Protein AF-X1JWL7-F1 (afdb_monomer)

Secondary structure (DSSP, 8-state):
-BSEEETTEEESSTT--EEEEHHHHHH---TT--EEEE-BSTTS--TTT-S--HHHHHHHSTTSSEEEEE--SS-----TT-TTS-SHHHHHHHHHHIIIIIS---SHHHHHHHHHHHHHTSTTTT-TT--SSSHHHHT-

Mean predicted aligned error: 4.02 Å

Foldseek 3Di:
DAQEDAQFFDAHYPVRHTDDGLVCLQPPDCAQNAAEDEDNYFQQCLVPPDPRGSQNSQVPDDRGRHPYYHDYNGDWDDDPPPPVLCDTSSVLVVQLCCCVPVVVPVPSVSSSVVSVVVSCVDPVNPPPPQDCPDPNSVRD

Nearest PDB structures (foldseek):
  1cvr-assembly1_A  TM=7.710E-01  e=1.193E-02  Porphyromonas gingivalis
  4ief-assembly1_B  TM=7.832E-01  e=1.870E-02  Porphyromonas gingivalis W83
  4tkx-assembly1_L  TM=8.989E-01  e=1.128E-01  Porphyromonas gingivalis

Sequence (140 aa):
FAGHGNPSKFIRNPSSDVAYINNDANTCSNTNTTSLIYAFACTTTPIDQNDNNIGEILIKRNNSGAIGYIGGMRITWYFEHDTKLEKLNRGNAKLFWKEFFVEKKFQQGKALWYSKVAYMNSNYFNNPSVSMRLEYERKN

Radius of gyration: 15.57 Å; Cα contacts (8 Å, |Δi|>4): 251; chains: 1; bounding box: 41×35×38 Å

Organism: NCBI:txid412755

Solvent-accessible surface area (backbone atoms only — not comparable to full-atom values): 7565 Å² total; per-residue (Å²): 88,78,45,46,38,36,41,50,33,37,23,68,45,95,87,64,47,72,71,49,39,43,67,54,40,72,64,47,77,42,61,84,58,50,40,79,43,54,39,51,25,18,20,24,40,31,85,87,80,53,87,74,20,37,43,51,37,16,56,68,37,81,64,16,36,28,77,39,72,47,55,24,56,42,80,60,45,71,62,92,84,48,84,82,38,59,48,52,48,41,18,44,53,50,34,26,51,41,30,29,67,74,69,59,31,74,52,62,70,58,10,50,54,53,13,52,54,52,45,64,70,26,74,59,58,66,31,89,86,54,64,71,81,50,72,70,51,61,60,99

pLDDT: mean 91.92, std 7.77, range [57.84, 98.31]

InterPro domains:
  IPR001769 Gingipain [PF01364] (1-122)
  IPR029030 Caspase-like domain superfamily [SSF52129] (2-132)

Structure (mmCIF, N/CA/C/O backbone):
data_AF-X1JWL7-F1
#
_entry.id   AF-X1JWL7-F1
#
loop_
_atom_site.group_PDB
_atom_site.id
_atom_site.type_symbol
_atom_site.label_atom_id
_atom_site.label_alt_id
_atom_site.label_comp_id
_atom_site.label_asym_id
_atom_site.label_entity_id
_atom_site.label_seq_id
_atom_site.pdbx_PDB_ins_code
_atom_site.Cartn_x
_atom_site.Cartn_y
_atom_site.Cartn_z
_atom_site.occupancy
_atom_site.B_iso_or_equiv
_atom_site.auth_seq_id
_atom_site.auth_comp_id
_atom_site.auth_asym_id
_atom_site.auth_atom_id
_atom_site.pdbx_PDB_model_num
ATOM 1 N N . PHE A 1 1 ? -4.513 5.314 -0.823 1.00 92.56 1 PHE A N 1
ATOM 2 C CA . PHE A 1 1 ? -4.003 6.698 -0.750 1.00 92.56 1 PHE A CA 1
ATOM 3 C C . PHE A 1 1 ? -2.745 6.811 -1.600 1.00 92.56 1 PHE A C 1
ATOM 5 O O . PHE A 1 1 ? -1.927 5.903 -1.529 1.00 92.56 1 PHE A O 1
ATOM 12 N N . ALA A 1 2 ? -2.605 7.870 -2.400 1.00 91.00 2 ALA A N 1
ATOM 13 C CA . ALA A 1 2 ? -1.405 8.162 -3.185 1.00 91.00 2 ALA A CA 1
ATOM 14 C C . ALA A 1 2 ? -0.939 9.582 -2.851 1.00 91.00 2 ALA A C 1
ATOM 16 O O . ALA A 1 2 ? -1.705 10.524 -3.035 1.00 91.00 2 ALA A O 1
ATOM 17 N N . GLY A 1 3 ? 0.276 9.724 -2.329 1.00 91.06 3 GLY A N 1
ATOM 18 C CA . GLY A 1 3 ? 0.799 11.008 -1.866 1.00 91.06 3 GLY A CA 1
ATOM 19 C C . GLY A 1 3 ? 2.009 10.833 -0.956 1.00 91.06 3 GLY A C 1
ATOM 20 O O . GLY A 1 3 ? 2.726 9.834 -1.040 1.00 91.06 3 GLY A O 1
ATOM 21 N N . HIS A 1 4 ? 2.224 11.787 -0.054 1.00 92.88 4 HIS A N 1
ATOM 22 C CA . HIS A 1 4 ? 3.288 11.694 0.941 1.00 92.88 4 HIS A CA 1
ATOM 23 C C . HIS A 1 4 ? 2.790 11.020 2.219 1.00 92.88 4 HIS A C 1
ATOM 25 O O . HIS A 1 4 ? 1.600 11.024 2.543 1.00 92.88 4 HIS A O 1
ATOM 31 N N . GLY A 1 5 ? 3.723 10.433 2.956 1.00 93.75 5 GLY A N 1
ATOM 32 C CA . GLY A 1 5 ? 3.430 9.746 4.201 1.00 93.75 5 GLY A CA 1
ATOM 33 C C . GLY A 1 5 ? 4.600 9.828 5.156 1.00 93.75 5 GLY A C 1
ATOM 34 O O . GLY A 1 5 ? 5.750 10.033 4.757 1.00 93.75 5 GLY A O 1
ATOM 35 N N . ASN A 1 6 ? 4.275 9.681 6.426 1.00 93.88 6 ASN A N 1
ATOM 36 C CA . ASN A 1 6 ? 5.226 9.365 7.470 1.00 93.88 6 ASN A CA 1
ATOM 37 C C . ASN A 1 6 ? 4.522 8.434 8.479 1.00 93.88 6 ASN A C 1
ATOM 39 O O . ASN A 1 6 ? 3.349 8.100 8.273 1.00 93.88 6 ASN A O 1
ATOM 43 N N . PRO A 1 7 ? 5.190 8.019 9.568 1.00 96.06 7 PRO A N 1
ATOM 44 C CA . PRO A 1 7 ? 4.618 7.029 10.471 1.00 96.06 7 PRO A CA 1
ATOM 45 C C . PRO A 1 7 ? 3.272 7.437 11.082 1.00 96.06 7 PRO A C 1
ATOM 47 O O . PRO A 1 7 ? 2.525 6.556 11.479 1.00 96.06 7 PRO A O 1
ATOM 50 N N . SER A 1 8 ? 2.936 8.730 11.159 1.00 95.69 8 SER A N 1
ATOM 51 C CA . SER A 1 8 ? 1.749 9.218 11.869 1.00 95.69 8 SER A CA 1
ATOM 52 C C . SER A 1 8 ? 0.677 9.879 10.999 1.00 95.69 8 SER A C 1
ATOM 54 O O . SER A 1 8 ? -0.350 10.311 11.536 1.00 95.69 8 SER A O 1
ATOM 56 N N . LYS A 1 9 ? 0.898 10.019 9.681 1.00 95.31 9 LYS A N 1
ATOM 57 C CA . LYS A 1 9 ? -0.028 10.744 8.796 1.00 95.31 9 LYS A CA 1
ATOM 58 C C . LYS A 1 9 ? 0.160 10.494 7.305 1.00 95.31 9 LYS A C 1
ATOM 60 O O . LYS A 1 9 ? 1.252 10.201 6.819 1.00 95.31 9 LYS A O 1
ATOM 65 N N . PHE A 1 10 ? -0.925 10.751 6.586 1.00 96.81 10 PHE A N 1
ATOM 66 C CA . PHE A 1 10 ? -0.976 10.956 5.146 1.00 96.81 10 PHE A CA 1
ATOM 67 C C . PHE A 1 10 ? -1.026 12.450 4.818 1.00 96.81 10 PHE A C 1
ATOM 69 O O . PHE A 1 10 ? -1.743 13.216 5.465 1.00 96.81 10 PHE A O 1
ATOM 76 N N . ILE A 1 11 ? -0.283 12.866 3.795 1.00 94.75 11 ILE A N 1
ATOM 77 C CA . ILE A 1 11 ? -0.123 14.272 3.409 1.00 94.75 11 ILE A CA 1
ATOM 78 C C . ILE A 1 11 ? -0.427 14.404 1.908 1.00 94.75 11 ILE A C 1
ATOM 80 O O . ILE A 1 11 ? 0.165 13.693 1.090 1.00 94.75 11 ILE A O 1
ATOM 84 N N . ARG A 1 12 ? -1.367 15.289 1.542 1.00 87.62 12 ARG A N 1
ATOM 85 C CA . ARG A 1 12 ? -1.861 15.458 0.160 1.00 87.62 12 ARG A CA 1
ATOM 86 C C . ARG A 1 12 ? -0.830 16.096 -0.760 1.00 87.62 12 ARG A C 1
ATOM 88 O O . ARG A 1 12 ? -0.754 15.730 -1.928 1.00 87.62 12 ARG A O 1
ATOM 95 N N . ASN A 1 13 ? -0.057 17.049 -0.249 1.00 79.81 13 ASN A N 1
ATOM 96 C CA . ASN A 1 13 ? 0.904 17.809 -1.037 1.00 79.81 13 ASN A CA 1
ATOM 97 C C . ASN A 1 13 ? 2.186 18.125 -0.240 1.00 79.81 13 ASN A C 1
ATOM 99 O O . ASN A 1 13 ? 2.192 18.050 0.991 1.00 79.81 13 ASN A O 1
ATOM 103 N N . PRO A 1 14 ? 3.283 18.504 -0.917 1.00 68.88 14 PRO A N 1
ATOM 104 C CA . PRO A 1 14 ? 4.526 18.902 -0.252 1.00 68.88 14 PRO A CA 1
ATOM 105 C C . PRO A 1 14 ? 4.365 20.084 0.720 1.00 68.88 14 PRO A C 1
ATOM 107 O O . PRO A 1 14 ? 5.168 20.240 1.635 1.00 68.88 14 PRO A O 1
ATOM 110 N N . SER A 1 15 ? 3.306 20.888 0.572 1.00 71.25 15 SER A N 1
ATOM 111 C CA . SER A 1 15 ? 2.970 22.032 1.434 1.00 71.25 15 SER A CA 1
ATOM 112 C C . SER A 1 15 ? 2.409 21.641 2.809 1.00 71.25 15 SER A C 1
ATOM 114 O O . SER A 1 15 ? 1.935 22.504 3.540 1.00 71.25 15 SER A O 1
ATOM 116 N N . SER A 1 16 ? 2.488 20.361 3.187 1.00 73.44 16 SER A N 1
ATOM 117 C CA . SER A 1 16 ? 2.021 19.820 4.471 1.00 73.44 16 SER A CA 1
ATOM 118 C C . SER A 1 16 ? 0.503 19.851 4.683 1.00 73.44 16 SER A C 1
ATOM 120 O O . SER A 1 16 ? 0.062 19.767 5.827 1.00 73.44 16 SER A O 1
ATOM 122 N N . ASP A 1 17 ? -0.306 19.891 3.616 1.00 89.12 17 ASP A N 1
ATOM 123 C CA . ASP A 1 17 ? -1.750 19.663 3.748 1.00 89.12 17 ASP A CA 1
ATOM 124 C C . ASP A 1 17 ? -2.017 18.226 4.213 1.00 89.12 17 ASP A C 1
ATOM 126 O O . ASP A 1 17 ? -1.748 17.246 3.508 1.00 89.12 17 ASP A O 1
ATOM 130 N N . VAL A 1 18 ? -2.516 18.097 5.437 1.00 94.06 18 VAL A N 1
ATOM 131 C CA . VAL A 1 18 ? -2.716 16.813 6.094 1.00 94.06 18 VAL A CA 1
ATOM 132 C C . VAL A 1 18 ? -4.044 16.209 5.648 1.00 94.06 18 VAL A C 1
ATOM 134 O O . VAL A 1 18 ? -5.109 16.803 5.795 1.00 94.06 18 VAL A O 1
ATOM 137 N N . ALA A 1 19 ? -3.982 14.992 5.106 1.00 95.50 19 ALA A N 1
ATOM 138 C CA . ALA A 1 19 ? -5.169 14.256 4.691 1.00 95.50 19 ALA A CA 1
ATOM 139 C C . ALA A 1 19 ? -5.834 13.517 5.849 1.00 95.50 19 ALA A C 1
ATOM 141 O O . ALA A 1 19 ? -7.060 13.472 5.915 1.00 95.50 19 ALA A O 1
ATOM 142 N N . TYR A 1 20 ? -5.017 12.857 6.673 1.00 96.94 20 TYR A N 1
ATOM 143 C CA . TYR A 1 20 ? -5.471 11.895 7.671 1.00 96.94 20 TYR A CA 1
ATOM 144 C C . TYR A 1 20 ? -4.327 11.587 8.646 1.00 96.94 20 TYR A C 1
ATOM 146 O O . TYR A 1 20 ? -3.193 11.367 8.205 1.00 96.94 20 TYR A O 1
ATOM 154 N N . ILE A 1 21 ? -4.603 11.582 9.948 1.00 97.00 21 ILE A N 1
ATOM 155 C CA . ILE A 1 21 ? -3.607 11.402 11.017 1.00 97.00 21 ILE A CA 1
ATOM 156 C C . ILE A 1 21 ? -3.929 10.224 11.937 1.00 97.00 21 ILE A C 1
ATOM 158 O O . ILE A 1 21 ? -5.021 9.663 11.912 1.00 97.00 21 ILE A O 1
ATOM 162 N N . ASN A 1 22 ? -2.992 9.895 12.827 1.00 96.94 22 ASN A N 1
ATOM 163 C CA . ASN A 1 22 ? -3.187 8.890 13.875 1.00 96.94 22 ASN A CA 1
ATOM 164 C C . ASN A 1 22 ? -4.435 9.120 14.737 1.00 96.94 22 ASN A C 1
ATOM 166 O O . ASN A 1 22 ? -5.056 8.149 15.158 1.00 96.94 22 ASN A O 1
ATOM 170 N N . ASN A 1 23 ? -4.818 10.369 15.020 1.00 97.81 23 ASN A N 1
ATOM 171 C CA . ASN A 1 23 ? -6.052 10.630 15.761 1.00 97.81 23 ASN A CA 1
ATOM 172 C C . ASN A 1 23 ? -7.287 10.180 14.965 1.00 97.81 23 ASN A C 1
ATOM 174 O O . ASN A 1 23 ? -8.147 9.498 15.516 1.00 97.81 23 ASN A O 1
ATOM 178 N N . ASP A 1 24 ? -7.335 10.465 13.663 1.00 97.62 24 ASP A N 1
ATOM 179 C CA . ASP A 1 24 ? -8.429 10.027 12.789 1.00 97.62 24 ASP A CA 1
ATOM 180 C C . ASP A 1 24 ? -8.459 8.496 12.685 1.00 97.62 24 ASP A C 1
ATOM 182 O O . ASP A 1 24 ? -9.521 7.883 12.758 1.00 97.62 24 ASP A O 1
ATOM 186 N N . ALA A 1 25 ? -7.284 7.862 12.589 1.00 97.31 25 ALA A N 1
ATOM 187 C CA . ALA A 1 25 ? -7.137 6.406 12.605 1.00 97.31 25 ALA A CA 1
ATOM 188 C C . ALA A 1 25 ? -7.647 5.783 13.915 1.00 97.31 25 ALA A C 1
ATOM 190 O O . ALA A 1 25 ? -8.360 4.780 13.896 1.00 97.31 25 ALA A O 1
ATOM 191 N N . ASN A 1 26 ? -7.330 6.394 15.058 1.00 97.44 26 ASN A N 1
ATOM 192 C CA . ASN A 1 26 ? -7.767 5.926 16.374 1.00 97.44 26 ASN A CA 1
ATOM 193 C C . ASN A 1 26 ? -9.267 6.126 16.615 1.00 97.44 26 ASN A C 1
ATOM 195 O O . ASN A 1 26 ? -9.869 5.366 17.372 1.00 97.44 26 ASN A O 1
ATOM 199 N N . THR A 1 27 ? -9.866 7.137 15.988 1.00 97.25 27 THR A N 1
ATOM 200 C CA . THR A 1 27 ? -11.264 7.542 16.211 1.00 97.25 27 THR A CA 1
ATOM 201 C C . THR A 1 27 ? -12.202 7.157 15.070 1.00 97.25 27 THR A C 1
ATOM 203 O O . THR A 1 27 ? -13.396 7.445 15.134 1.00 97.25 27 THR A O 1
ATOM 206 N N . CYS A 1 28 ? -11.703 6.461 14.043 1.00 96.25 28 CYS A N 1
ATOM 207 C CA . CYS A 1 28 ? -12.517 6.042 12.909 1.00 96.25 28 CYS A CA 1
ATOM 208 C C . CYS A 1 28 ? -13.697 5.145 13.332 1.00 96.25 28 CYS A C 1
ATOM 210 O O . CYS A 1 28 ? -13.561 4.203 14.127 1.00 96.25 28 CYS A O 1
ATOM 212 N N . SER A 1 29 ? -14.863 5.444 12.757 1.00 96.50 29 SER A N 1
ATOM 213 C CA . SER A 1 29 ? -16.171 4.895 13.133 1.00 96.50 29 SER A CA 1
ATOM 214 C C . SER A 1 29 ? -16.791 3.989 12.065 1.00 96.50 29 SER A C 1
ATOM 216 O O . SER A 1 29 ? -17.992 3.732 12.089 1.00 96.50 29 SER A O 1
ATOM 218 N N . ASN A 1 30 ? -15.990 3.469 11.130 1.00 97.38 30 ASN A N 1
ATOM 219 C CA . ASN A 1 30 ? -16.427 2.516 10.104 1.00 97.38 30 ASN A CA 1
ATOM 220 C C . ASN A 1 30 ? -16.622 1.101 10.680 1.00 97.38 30 ASN A C 1
ATOM 222 O O . ASN A 1 30 ? -16.019 0.118 10.241 1.00 97.38 30 ASN A O 1
ATOM 226 N N . THR A 1 31 ? -17.446 1.010 11.722 1.00 97.50 31 THR A N 1
ATOM 227 C CA . THR A 1 31 ? -17.708 -0.227 12.443 1.00 97.50 31 THR A CA 1
ATOM 228 C C . THR A 1 31 ? -18.304 -1.270 11.502 1.00 97.50 31 THR A C 1
ATOM 230 O O . THR A 1 31 ? -19.238 -0.976 10.756 1.00 97.50 31 THR A O 1
ATOM 233 N N . ASN A 1 32 ? -17.738 -2.479 11.509 1.00 96.56 32 ASN A N 1
ATOM 234 C CA . ASN A 1 32 ? -18.107 -3.611 10.650 1.00 96.56 32 ASN A CA 1
ATOM 235 C C . ASN A 1 32 ? -18.088 -3.303 9.137 1.00 96.56 32 ASN A C 1
ATOM 237 O O . ASN A 1 32 ? -18.630 -4.061 8.338 1.00 96.56 32 ASN A O 1
ATOM 241 N N . THR A 1 33 ? -17.455 -2.198 8.736 1.00 96.94 33 THR A N 1
ATOM 242 C CA . THR A 1 33 ? -17.350 -1.711 7.351 1.00 96.94 33 THR A CA 1
ATOM 243 C C . THR A 1 33 ? -15.899 -1.333 7.058 1.00 96.94 33 THR A C 1
ATOM 245 O O . THR A 1 33 ? -15.558 -0.252 6.571 1.00 96.94 33 THR A O 1
ATOM 248 N N . THR A 1 34 ? -14.999 -2.241 7.426 1.00 97.00 34 THR A N 1
ATOM 249 C CA . THR A 1 34 ? -13.558 -2.067 7.275 1.00 97.00 34 THR A CA 1
ATOM 250 C C . THR A 1 34 ? -13.142 -2.135 5.809 1.00 97.00 34 THR A C 1
ATOM 252 O O . THR A 1 34 ? -13.736 -2.841 4.994 1.00 97.00 34 THR A O 1
ATOM 255 N N . SER A 1 35 ? -12.109 -1.368 5.458 1.00 94.88 35 SER A N 1
ATOM 256 C CA . SER A 1 35 ? -11.596 -1.296 4.086 1.00 94.88 35 SER A CA 1
ATOM 257 C C . SER A 1 35 ? -10.200 -1.901 3.982 1.00 94.88 35 SER A C 1
ATOM 259 O O . SER A 1 35 ? -9.445 -1.938 4.955 1.00 94.88 35 SER A O 1
ATOM 261 N N . LEU A 1 36 ? -9.854 -2.390 2.7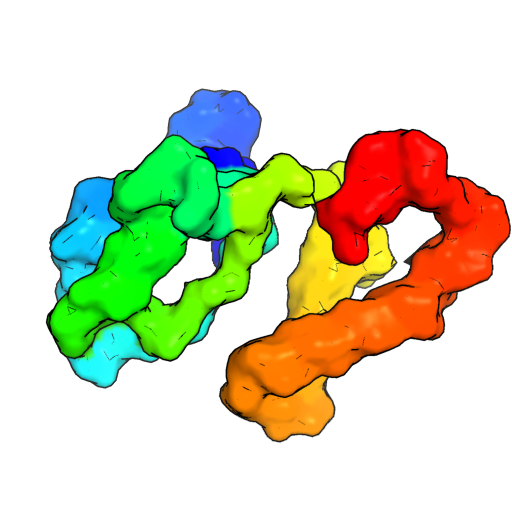91 1.00 96.56 36 LEU A N 1
ATOM 262 C CA . LEU A 1 36 ? -8.465 -2.654 2.431 1.00 96.56 36 LEU A CA 1
ATOM 263 C C . LEU A 1 36 ? -7.808 -1.332 2.044 1.00 96.56 36 LEU A C 1
ATOM 265 O O . LEU A 1 36 ? -8.261 -0.657 1.119 1.00 96.56 36 LEU A O 1
ATOM 269 N N . ILE A 1 37 ? -6.711 -0.991 2.710 1.00 97.25 37 ILE A N 1
ATOM 270 C CA . ILE A 1 37 ? -5.965 0.232 2.439 1.00 97.25 37 ILE A CA 1
ATOM 271 C C . ILE A 1 37 ? -4.661 -0.113 1.725 1.00 97.25 37 ILE A C 1
ATOM 273 O O . ILE A 1 37 ? -3.801 -0.798 2.268 1.00 97.25 37 ILE A O 1
ATOM 277 N N . TYR A 1 38 ? -4.492 0.425 0.517 1.00 97.25 38 TYR A N 1
ATOM 278 C CA . TYR A 1 38 ? -3.196 0.496 -0.154 1.00 97.25 38 TYR A CA 1
ATOM 279 C C . TYR A 1 38 ? -2.654 1.925 -0.050 1.00 97.25 38 TYR A C 1
ATOM 281 O O . TYR A 1 38 ? -3.212 2.873 -0.622 1.00 97.25 38 TYR A O 1
ATOM 289 N N . ALA A 1 39 ? -1.572 2.087 0.696 1.00 96.00 39 ALA A N 1
ATOM 290 C CA . ALA A 1 39 ? -0.840 3.322 0.896 1.00 96.00 39 ALA A CA 1
ATOM 291 C C . ALA A 1 39 ? 0.352 3.383 -0.064 1.00 96.00 39 ALA A C 1
ATOM 293 O O . ALA A 1 39 ? 1.456 2.926 0.230 1.00 96.00 39 ALA A O 1
ATOM 294 N N . PHE A 1 40 ? 0.136 4.022 -1.210 1.00 92.81 40 PHE A N 1
ATOM 295 C CA . PHE A 1 40 ? 1.211 4.535 -2.046 1.00 92.81 40 PHE A CA 1
ATOM 296 C C . PHE A 1 40 ? 1.759 5.824 -1.403 1.00 92.81 40 PHE A C 1
ATOM 298 O O . PHE A 1 40 ? 1.484 6.935 -1.853 1.00 92.81 40 PHE A O 1
ATOM 305 N N . ALA A 1 41 ? 2.483 5.656 -0.295 1.00 93.50 41 ALA A N 1
ATOM 306 C CA . ALA A 1 41 ? 3.090 6.728 0.485 1.00 93.50 41 ALA A CA 1
ATOM 307 C C . ALA A 1 41 ? 4.300 6.212 1.285 1.00 93.50 41 ALA A C 1
ATOM 309 O O . ALA A 1 41 ? 4.411 5.018 1.576 1.00 93.50 41 ALA A O 1
ATOM 310 N N . CYS A 1 42 ? 5.206 7.122 1.647 1.00 93.50 42 CYS A N 1
ATOM 311 C CA . CYS A 1 42 ? 6.430 6.790 2.377 1.00 93.50 42 CYS A CA 1
ATOM 312 C C . CYS A 1 42 ? 6.151 6.354 3.821 1.00 93.50 42 CYS A C 1
ATOM 314 O O . CYS A 1 42 ? 5.364 6.990 4.515 1.00 93.50 42 CYS A O 1
ATOM 316 N N . THR A 1 43 ? 6.877 5.332 4.287 1.00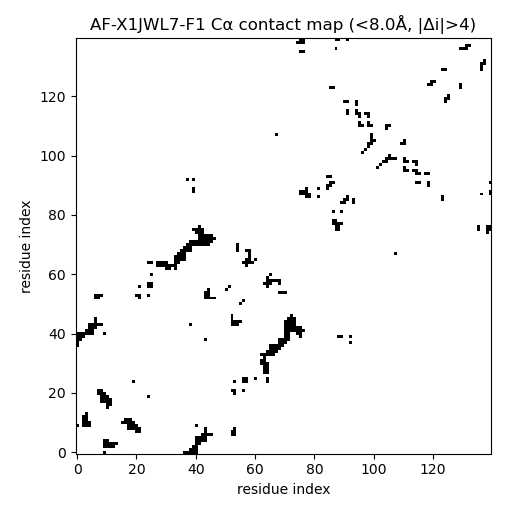 94.00 43 THR A N 1
ATOM 317 C CA . THR A 1 43 ? 7.098 5.020 5.715 1.00 94.00 43 THR A CA 1
ATOM 318 C C . THR A 1 43 ? 5.832 5.060 6.589 1.00 94.00 43 THR A C 1
ATOM 320 O O . THR A 1 43 ? 5.850 5.598 7.693 1.00 94.00 43 THR A O 1
ATOM 323 N N . THR A 1 44 ? 4.713 4.515 6.111 1.00 96.25 44 THR A N 1
ATOM 324 C CA . THR A 1 44 ? 3.458 4.473 6.885 1.00 96.25 44 THR A CA 1
ATOM 325 C C . THR A 1 44 ? 3.329 3.223 7.758 1.00 96.25 44 THR A C 1
ATOM 327 O O . THR A 1 44 ? 2.422 3.149 8.578 1.00 96.25 44 THR A O 1
ATOM 330 N N . THR A 1 45 ? 4.205 2.233 7.554 1.00 95.62 45 THR A N 1
ATOM 331 C CA . THR A 1 45 ? 4.246 0.960 8.301 1.00 95.62 45 THR A CA 1
ATOM 332 C C . THR A 1 45 ? 5.661 0.562 8.747 1.00 95.62 45 THR A C 1
ATOM 334 O O . THR A 1 45 ? 6.077 -0.571 8.499 1.00 95.62 45 THR A O 1
ATOM 337 N N . PRO A 1 46 ? 6.477 1.454 9.340 1.00 95.00 46 PRO A N 1
ATOM 338 C CA . PRO A 1 46 ? 7.790 1.078 9.856 1.00 95.00 46 PRO A CA 1
ATOM 339 C C . PRO A 1 46 ? 7.645 0.288 11.165 1.00 95.00 46 PRO A C 1
ATOM 341 O O . PRO A 1 46 ? 7.777 0.842 12.254 1.00 95.00 46 PRO A O 1
ATOM 344 N N . ILE A 1 47 ? 7.392 -1.013 11.048 1.00 90.31 47 ILE A N 1
ATOM 345 C CA . ILE A 1 47 ? 7.180 -1.930 12.186 1.00 90.31 47 ILE A CA 1
ATOM 346 C C . ILE A 1 47 ? 8.410 -2.108 13.095 1.00 90.31 47 ILE A C 1
ATOM 348 O O . ILE A 1 47 ? 8.358 -2.831 14.079 1.00 90.31 47 ILE A O 1
ATOM 352 N N . ASP A 1 48 ? 9.536 -1.491 12.745 1.00 91.19 48 ASP A N 1
ATOM 353 C CA . ASP A 1 48 ? 10.820 -1.623 13.425 1.00 91.19 48 ASP A CA 1
ATOM 354 C C . ASP A 1 48 ? 11.395 -0.291 13.928 1.00 91.19 48 ASP A C 1
ATOM 356 O O . ASP A 1 48 ? 12.512 -0.268 14.437 1.00 91.19 48 ASP A O 1
ATOM 360 N N . GLN A 1 49 ? 10.675 0.826 13.767 1.00 84.12 49 GLN A N 1
ATOM 361 C CA . GLN A 1 49 ? 11.161 2.137 14.213 1.00 84.12 49 GLN A CA 1
ATOM 362 C C . GLN A 1 49 ? 10.389 2.706 15.400 1.00 84.12 49 GLN A C 1
ATOM 364 O O . GLN A 1 49 ? 11.014 3.417 16.172 1.00 84.12 49 GLN A O 1
ATOM 369 N N . ASN A 1 50 ? 9.086 2.426 15.541 1.00 79.25 50 ASN A N 1
ATOM 370 C CA . ASN A 1 50 ? 8.234 2.806 16.678 1.00 79.25 50 ASN A CA 1
ATOM 371 C C . ASN A 1 50 ? 6.885 2.066 16.600 1.00 79.25 50 ASN A C 1
ATOM 373 O O . ASN A 1 50 ? 6.376 1.840 15.499 1.00 79.25 50 ASN A O 1
ATOM 377 N N . ASP A 1 51 ? 6.269 1.807 17.755 1.00 85.31 51 ASP A N 1
ATOM 378 C CA . ASP A 1 51 ? 4.893 1.307 17.834 1.00 85.31 51 ASP A CA 1
ATOM 379 C C . ASP A 1 51 ? 3.866 2.376 17.424 1.00 85.31 51 ASP A C 1
ATOM 381 O O . ASP A 1 51 ? 4.068 3.581 17.596 1.00 85.31 51 ASP A O 1
ATOM 385 N N . ASN A 1 52 ? 2.707 1.917 16.952 1.00 93.19 52 ASN A N 1
ATOM 386 C CA . ASN A 1 52 ? 1.533 2.729 16.618 1.00 93.19 52 ASN A CA 1
ATOM 387 C C . ASN A 1 52 ? 1.773 3.712 15.465 1.00 93.19 52 ASN A C 1
ATOM 389 O O . ASN A 1 52 ? 1.305 4.857 15.471 1.00 93.19 52 ASN A O 1
ATOM 393 N N . ASN A 1 53 ? 2.457 3.236 14.424 1.00 96.12 53 ASN A N 1
ATOM 394 C CA . ASN A 1 53 ? 2.336 3.865 13.115 1.00 96.12 53 ASN A CA 1
ATOM 395 C C . ASN A 1 53 ? 0.889 3.772 12.588 1.00 96.12 53 ASN A C 1
ATOM 397 O O . ASN A 1 53 ? 0.081 2.965 13.052 1.00 96.12 53 ASN A O 1
ATOM 401 N N . ILE A 1 54 ? 0.548 4.614 11.615 1.00 97.06 54 ILE A N 1
ATOM 402 C CA . ILE A 1 54 ? -0.824 4.766 11.131 1.00 97.06 54 ILE A CA 1
ATOM 403 C C . ILE A 1 54 ? -1.404 3.457 10.586 1.00 97.06 54 ILE A C 1
ATOM 405 O O . ILE A 1 54 ? -2.580 3.172 10.808 1.00 97.06 54 ILE A O 1
ATOM 409 N N . GLY A 1 55 ? -0.578 2.629 9.933 1.00 96.88 55 GLY A N 1
ATOM 410 C CA . GLY A 1 55 ? -0.991 1.309 9.464 1.00 96.88 55 GLY A CA 1
ATOM 411 C C . GLY A 1 55 ? -1.298 0.349 10.612 1.00 96.88 55 GLY A C 1
ATOM 412 O O . GLY A 1 55 ? -2.336 -0.309 10.596 1.00 96.88 55 GLY A O 1
ATOM 413 N N . GLU A 1 56 ? -0.454 0.311 11.643 1.00 97.19 56 GLU A N 1
ATOM 414 C CA . GLU A 1 56 ? -0.711 -0.485 12.845 1.00 97.19 56 GLU A CA 1
ATOM 415 C C . GLU A 1 56 ? -1.971 -0.056 13.582 1.00 97.19 56 GLU A C 1
ATOM 417 O O . GLU A 1 56 ? -2.753 -0.918 13.974 1.00 97.19 56 GLU A O 1
ATOM 422 N N . ILE A 1 57 ? -2.180 1.252 13.768 1.00 97.62 57 ILE A N 1
ATOM 423 C CA . ILE A 1 57 ? -3.379 1.762 14.439 1.00 97.62 57 ILE A CA 1
ATOM 424 C C . ILE A 1 57 ? -4.618 1.251 13.710 1.00 97.62 57 ILE A C 1
ATOM 426 O O . ILE A 1 57 ? -5.491 0.664 14.342 1.00 97.62 57 ILE A O 1
ATOM 430 N N . LEU A 1 58 ? -4.668 1.405 12.385 1.00 97.62 58 LEU A N 1
ATOM 431 C CA . LEU A 1 58 ? -5.813 0.989 11.575 1.00 97.62 58 LEU A CA 1
ATOM 432 C C . LEU A 1 58 ? -6.088 -0.518 11.650 1.00 97.62 58 LEU A C 1
ATOM 434 O O . LEU A 1 58 ? -7.253 -0.901 11.624 1.00 97.62 58 LEU A O 1
ATOM 438 N N . ILE A 1 59 ? -5.055 -1.356 11.764 1.00 97.12 59 ILE A N 1
ATOM 439 C CA . ILE A 1 59 ? -5.201 -2.814 11.921 1.00 97.12 59 ILE A CA 1
ATOM 440 C C . ILE A 1 59 ? -5.601 -3.209 13.351 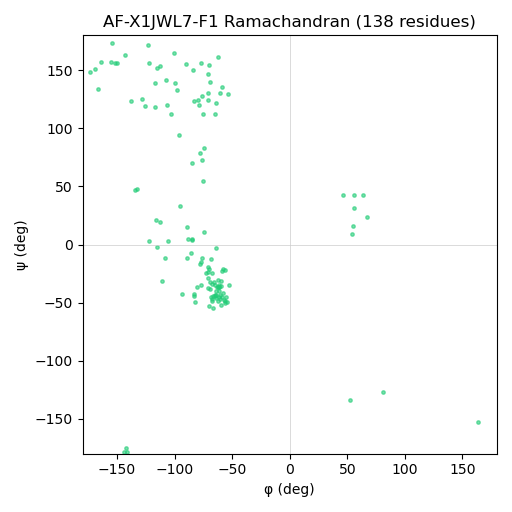1.00 97.12 59 ILE A C 1
ATOM 442 O O . ILE A 1 59 ? -6.352 -4.162 13.537 1.00 97.12 59 ILE A O 1
ATOM 446 N N . LYS A 1 60 ? -5.119 -2.491 14.373 1.00 96.38 60 LYS A N 1
ATOM 447 C CA . LYS A 1 60 ? -5.391 -2.781 15.794 1.00 96.38 60 LYS A CA 1
ATOM 448 C C . LYS A 1 60 ? -6.799 -2.350 16.241 1.00 96.38 60 LYS A C 1
ATOM 450 O O . LYS A 1 60 ? -7.224 -2.707 17.340 1.00 96.38 60 LYS A O 1
ATOM 455 N N . ARG A 1 61 ? -7.530 -1.571 15.434 1.00 96.50 61 ARG A N 1
ATOM 456 C CA . ARG A 1 61 ? -8.892 -1.111 15.750 1.00 96.50 61 ARG A CA 1
ATOM 457 C C . ARG A 1 61 ? -9.868 -2.287 15.838 1.00 96.50 61 ARG A C 1
ATOM 459 O O . ARG A 1 61 ? -10.092 -3.009 14.874 1.00 96.50 61 ARG A O 1
ATOM 466 N N . ASN A 1 62 ? -10.514 -2.441 16.993 1.00 95.50 62 ASN A N 1
ATOM 467 C CA . ASN A 1 62 ? -11.534 -3.470 17.166 1.00 95.50 62 ASN A CA 1
ATOM 468 C C . ASN A 1 62 ? -12.801 -3.115 16.371 1.00 95.50 62 ASN A C 1
ATOM 470 O O . ASN A 1 62 ? -13.372 -2.040 16.564 1.00 95.50 62 ASN A O 1
ATOM 474 N N . ASN A 1 63 ? -13.240 -4.023 15.499 1.00 95.44 63 ASN A N 1
ATOM 475 C CA . ASN A 1 63 ? -14.402 -3.878 14.619 1.00 95.44 63 ASN A CA 1
ATOM 476 C C . ASN A 1 63 ? -14.411 -2.620 13.723 1.00 95.44 63 ASN A C 1
ATOM 478 O O . ASN A 1 63 ? -15.435 -2.357 13.105 1.00 95.44 63 ASN A O 1
ATOM 482 N N . SER A 1 64 ? -13.334 -1.833 13.626 1.00 97.75 64 SER A N 1
ATOM 483 C CA . SER A 1 64 ? -13.239 -0.639 12.765 1.00 97.75 64 SER A CA 1
ATOM 484 C C . SER A 1 64 ? -11.838 -0.514 12.155 1.00 97.75 64 SER A C 1
ATOM 486 O O . SER A 1 64 ? -11.028 -1.4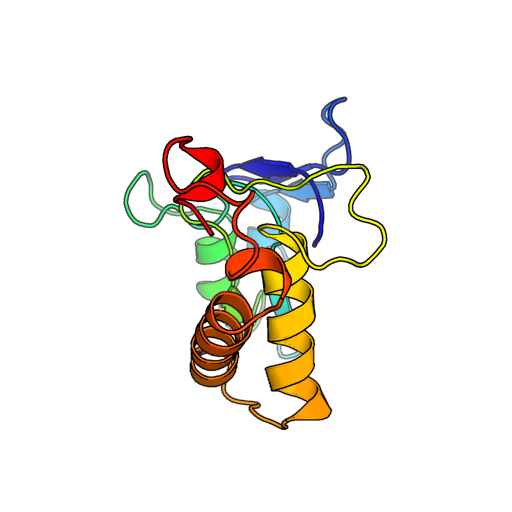24 12.292 1.00 97.75 64 SER A O 1
ATOM 488 N N . GLY A 1 65 ? -11.544 0.567 11.428 1.00 97.81 65 GLY A N 1
ATOM 489 C CA . GLY A 1 65 ? -10.237 0.763 10.800 1.00 97.81 65 GLY A CA 1
ATOM 490 C C . GLY A 1 65 ? -10.106 0.003 9.483 1.00 97.81 65 GLY A C 1
ATOM 491 O O . GLY A 1 65 ? -10.928 0.171 8.575 1.00 97.81 65 GLY A O 1
ATOM 492 N N . ALA A 1 66 ? -9.057 -0.806 9.352 1.00 97.50 66 ALA A N 1
ATOM 493 C CA . ALA A 1 66 ? -8.729 -1.510 8.119 1.00 97.50 66 ALA A CA 1
ATOM 494 C C . ALA A 1 66 ? -8.788 -3.030 8.292 1.00 97.50 66 ALA A C 1
ATOM 496 O O . ALA A 1 66 ? -8.284 -3.574 9.267 1.00 97.50 66 ALA A O 1
ATOM 497 N N . ILE A 1 67 ? -9.339 -3.728 7.294 1.00 96.19 67 ILE A N 1
ATOM 498 C CA . ILE A 1 67 ? -9.277 -5.201 7.226 1.00 96.19 67 ILE A CA 1
ATOM 499 C C . ILE A 1 67 ? -7.901 -5.684 6.751 1.00 96.19 67 ILE A C 1
ATOM 501 O O . ILE A 1 67 ? -7.559 -6.859 6.839 1.00 96.19 67 ILE A O 1
ATOM 505 N N . GLY A 1 68 ? -7.117 -4.768 6.192 1.00 96.06 68 GLY A N 1
ATOM 506 C CA . GLY A 1 68 ? -5.774 -5.009 5.715 1.00 96.06 68 GLY A CA 1
ATOM 507 C C . GLY A 1 68 ? -5.124 -3.706 5.284 1.00 96.06 68 GLY A C 1
ATOM 508 O O . GLY A 1 68 ? -5.802 -2.776 4.838 1.00 96.06 68 GLY A O 1
ATOM 509 N N . TYR A 1 69 ? -3.808 -3.638 5.441 1.00 97.31 69 TYR A N 1
ATOM 510 C CA . TYR A 1 69 ? -3.035 -2.436 5.184 1.00 97.31 69 TYR A CA 1
ATOM 511 C C . TYR A 1 69 ? -1.748 -2.803 4.450 1.00 97.31 69 TYR A C 1
ATOM 513 O O . TYR A 1 69 ? -0.945 -3.599 4.931 1.00 97.31 69 TYR A O 1
ATOM 521 N N . ILE A 1 70 ? -1.543 -2.198 3.286 1.00 97.31 70 ILE A N 1
ATOM 522 C CA . ILE A 1 70 ? -0.336 -2.341 2.477 1.00 97.31 70 ILE A CA 1
ATOM 523 C C . ILE A 1 70 ? 0.310 -0.967 2.394 1.00 97.31 70 ILE A C 1
ATOM 525 O O . ILE A 1 70 ? -0.293 -0.043 1.859 1.00 97.31 70 ILE A O 1
ATOM 529 N N . GLY A 1 71 ? 1.530 -0.821 2.901 1.00 95.44 71 GLY A N 1
ATOM 530 C CA . GLY A 1 71 ? 2.258 0.444 2.850 1.00 95.44 71 GLY A CA 1
ATOM 531 C C . GLY A 1 71 ? 3.767 0.267 2.899 1.00 95.44 71 GLY A C 1
ATOM 532 O O . GLY A 1 71 ? 4.284 -0.840 3.057 1.00 95.44 71 GLY A O 1
ATOM 533 N N . GLY A 1 72 ? 4.482 1.377 2.724 1.00 93.31 72 GLY A N 1
ATOM 534 C CA . GLY A 1 72 ? 5.938 1.387 2.775 1.00 93.31 72 GLY A CA 1
ATOM 535 C C . GLY A 1 72 ? 6.457 1.304 4.209 1.00 93.31 72 GLY A C 1
ATOM 536 O O . GLY A 1 72 ? 6.116 2.142 5.042 1.00 93.31 72 GLY A O 1
ATOM 537 N N . MET A 1 73 ? 7.361 0.358 4.479 1.00 92.75 73 MET A N 1
ATOM 538 C CA . MET A 1 73 ? 8.172 0.357 5.710 1.00 92.75 73 MET A CA 1
ATOM 539 C C . MET A 1 73 ? 9.235 1.463 5.719 1.00 92.75 73 MET A C 1
ATOM 541 O O . MET A 1 73 ? 9.795 1.796 6.760 1.00 92.75 73 MET A O 1
ATOM 545 N N . ARG A 1 74 ? 9.568 1.991 4.540 1.00 90.69 74 ARG A N 1
ATOM 546 C CA . ARG A 1 74 ? 10.617 2.983 4.296 1.00 90.69 74 ARG A CA 1
ATOM 547 C C . ARG A 1 74 ? 10.146 3.984 3.248 1.00 90.69 74 ARG A C 1
ATOM 549 O O .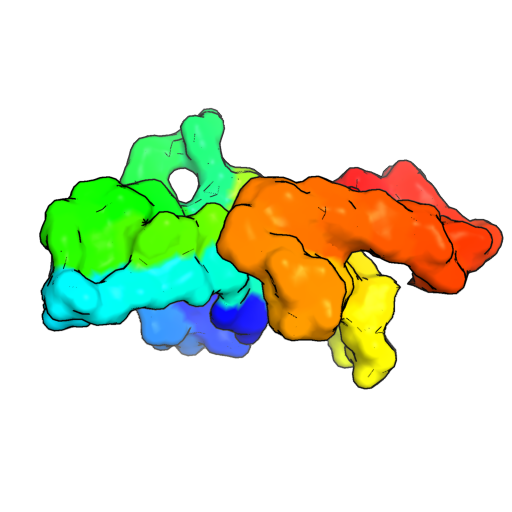 ARG A 1 74 ? 9.026 3.891 2.741 1.00 90.69 74 ARG A O 1
ATOM 556 N N . ILE A 1 75 ? 11.031 4.922 2.915 1.00 90.94 75 ILE A N 1
ATOM 557 C CA . ILE A 1 75 ? 10.846 5.844 1.797 1.00 90.94 75 ILE A CA 1
ATOM 558 C C . ILE A 1 75 ? 10.569 5.039 0.527 1.00 90.94 75 ILE A C 1
ATOM 560 O O . ILE A 1 75 ? 11.305 4.108 0.195 1.00 90.94 75 ILE A O 1
ATOM 564 N N . THR A 1 76 ? 9.506 5.430 -0.166 1.00 90.56 76 THR A N 1
ATOM 565 C CA . THR A 1 76 ? 9.132 4.903 -1.477 1.00 90.56 76 THR A CA 1
ATOM 566 C C . THR A 1 76 ? 9.231 6.010 -2.509 1.00 90.56 76 THR A C 1
ATOM 568 O O . THR A 1 76 ? 9.014 7.173 -2.175 1.00 90.56 76 THR A O 1
ATOM 571 N N . TRP A 1 77 ? 9.488 5.653 -3.761 1.00 89.38 77 TRP A N 1
ATOM 572 C CA . TRP A 1 77 ? 9.791 6.630 -4.800 1.00 89.38 77 TRP A CA 1
ATOM 573 C C . TRP A 1 77 ? 8.820 6.548 -5.969 1.00 89.38 77 TRP A C 1
ATOM 575 O O . TRP A 1 77 ? 8.183 5.521 -6.214 1.00 89.38 77 TRP A O 1
ATOM 585 N N . TYR A 1 78 ? 8.704 7.656 -6.691 1.00 89.31 78 TYR A N 1
ATOM 586 C CA . TYR A 1 78 ? 7.956 7.750 -7.934 1.00 89.31 78 TYR A CA 1
ATOM 587 C C . TYR A 1 7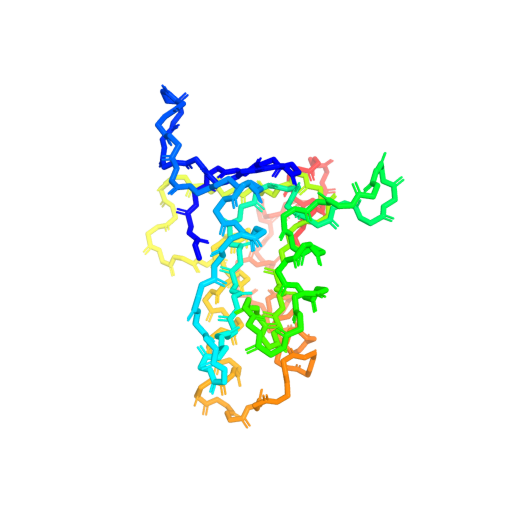8 ? 8.563 8.834 -8.820 1.00 89.31 78 TYR A C 1
ATOM 589 O O . TYR A 1 78 ? 9.205 9.759 -8.329 1.00 89.31 78 TYR A O 1
ATOM 597 N N . PHE A 1 79 ? 8.329 8.725 -10.124 1.00 89.25 79 PHE A N 1
ATOM 598 C CA . PHE A 1 79 ? 8.603 9.810 -11.057 1.00 89.25 79 PHE A CA 1
ATOM 599 C C . PHE A 1 79 ? 7.315 10.577 -11.338 1.00 89.25 79 PHE A C 1
ATOM 601 O O . PHE A 1 79 ? 6.278 9.972 -11.616 1.00 89.25 79 PHE A O 1
ATOM 608 N N . GLU A 1 80 ? 7.375 11.904 -11.284 1.00 87.00 80 GLU A N 1
ATOM 609 C CA . GLU A 1 80 ? 6.217 12.771 -11.540 1.00 87.00 80 GLU A CA 1
ATOM 610 C C . GLU A 1 80 ? 5.686 12.614 -12.969 1.00 87.00 80 GLU A C 1
ATOM 612 O O . GLU A 1 80 ? 4.477 12.566 -13.183 1.00 87.00 80 GLU A O 1
ATOM 617 N N . HIS A 1 81 ? 6.588 12.424 -13.934 1.00 89.75 81 HIS A N 1
ATOM 618 C CA . HIS A 1 81 ? 6.259 12.255 -15.351 1.00 89.75 81 HIS A CA 1
ATOM 619 C C . HIS A 1 81 ? 6.016 10.791 -15.768 1.00 89.75 81 HIS A C 1
ATOM 621 O O . HIS A 1 81 ? 6.010 10.478 -16.958 1.00 89.75 81 HIS A O 1
ATOM 627 N N . ASP A 1 82 ? 5.823 9.866 -14.820 1.00 89.50 82 ASP A N 1
ATOM 628 C CA . ASP A 1 82 ? 5.405 8.493 -15.129 1.00 89.50 82 ASP A CA 1
ATOM 629 C C . ASP A 1 82 ? 3.901 8.427 -15.439 1.00 89.50 82 ASP A C 1
ATOM 631 O O . ASP A 1 82 ? 3.075 8.052 -14.603 1.00 89.50 82 ASP A O 1
ATOM 635 N N . THR A 1 83 ? 3.542 8.815 -16.661 1.00 89.44 83 THR A N 1
ATOM 636 C CA . THR A 1 83 ? 2.148 8.876 -17.130 1.00 89.44 83 THR A CA 1
ATOM 637 C C . THR A 1 83 ? 1.516 7.502 -17.343 1.00 89.44 83 THR A C 1
ATOM 639 O O . THR A 1 83 ? 0.297 7.376 -17.272 1.00 89.44 83 THR A O 1
ATOM 642 N N . LYS A 1 84 ? 2.323 6.456 -17.565 1.00 91.25 84 LYS A N 1
ATOM 643 C CA . LYS A 1 84 ? 1.838 5.074 -17.736 1.00 91.25 84 LYS A CA 1
ATOM 644 C C . LYS A 1 84 ? 1.652 4.327 -16.413 1.00 91.25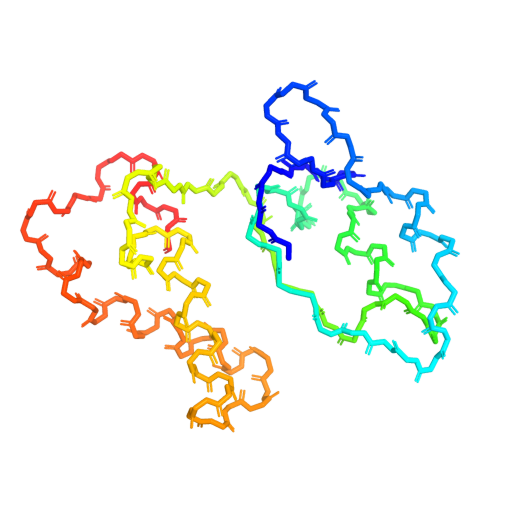 84 LYS A C 1
ATOM 646 O O . LYS A 1 84 ? 1.095 3.222 -16.419 1.00 91.25 84 LYS A O 1
ATOM 651 N N . LEU A 1 85 ? 2.080 4.931 -15.298 1.00 92.19 85 LEU A N 1
ATOM 652 C CA . LEU A 1 85 ? 2.055 4.350 -13.955 1.00 92.19 85 LEU A CA 1
ATOM 653 C C . LEU A 1 85 ? 2.795 3.007 -13.908 1.00 92.19 85 LEU A C 1
ATOM 655 O O . LEU A 1 85 ? 2.290 2.032 -13.361 1.00 92.19 85 LEU A O 1
ATOM 659 N N . GLU A 1 86 ? 3.950 2.927 -14.562 1.00 91.88 86 GLU A N 1
ATOM 660 C CA . GLU A 1 86 ? 4.723 1.687 -14.724 1.00 91.88 86 GLU A CA 1
ATOM 661 C C . GLU A 1 86 ? 5.996 1.670 -13.885 1.00 91.88 86 GLU A C 1
ATOM 663 O O . GLU A 1 86 ? 6.615 0.619 -13.736 1.00 91.88 86 GLU A O 1
ATOM 668 N N . LYS A 1 87 ? 6.380 2.813 -13.314 1.00 90.56 87 LYS A N 1
ATOM 669 C CA . LYS A 1 87 ? 7.674 2.996 -12.669 1.00 90.56 87 LYS A CA 1
ATOM 670 C C . LYS A 1 87 ? 7.537 3.056 -11.157 1.00 90.56 87 LYS A C 1
ATOM 672 O O . LYS A 1 87 ? 6.630 3.686 -10.608 1.00 90.56 87 LYS A O 1
ATOM 677 N N . LEU A 1 88 ? 8.507 2.453 -10.485 1.00 90.56 88 LEU A N 1
ATOM 678 C CA . LEU A 1 88 ? 8.696 2.519 -9.042 1.00 90.56 88 LEU A CA 1
ATOM 679 C C . LEU A 1 88 ? 7.408 2.154 -8.280 1.00 90.56 88 LEU A C 1
ATOM 681 O O . LEU A 1 88 ? 6.723 1.178 -8.606 1.00 90.56 88 LEU A O 1
ATOM 685 N N . ASN A 1 89 ? 7.030 2.936 -7.269 1.00 90.81 89 ASN A N 1
ATOM 686 C CA . ASN A 1 89 ? 5.865 2.623 -6.450 1.00 90.81 89 ASN A CA 1
ATOM 687 C C . ASN A 1 89 ? 4.521 2.808 -7.203 1.00 90.81 89 ASN A C 1
ATOM 689 O O . ASN A 1 89 ? 3.534 2.154 -6.864 1.00 90.81 89 ASN A O 1
ATOM 693 N N . ARG A 1 90 ? 4.481 3.599 -8.292 1.00 91.56 90 ARG A N 1
ATOM 694 C CA . ARG A 1 90 ? 3.297 3.697 -9.177 1.00 91.56 90 ARG A CA 1
ATOM 695 C C . ARG A 1 90 ? 3.050 2.388 -9.925 1.00 91.56 90 ARG A C 1
ATOM 697 O O . ARG A 1 90 ? 1.927 1.885 -9.908 1.00 91.56 90 ARG A O 1
ATOM 704 N N . GLY A 1 91 ? 4.110 1.815 -10.498 1.00 93.75 91 GLY A N 1
ATOM 705 C CA . GLY A 1 91 ? 4.080 0.498 -11.143 1.00 93.75 91 GLY A CA 1
ATOM 706 C C . GLY A 1 91 ? 3.611 -0.600 -10.198 1.00 93.75 91 GLY A C 1
ATOM 707 O O . GLY A 1 91 ? 2.698 -1.359 -10.518 1.00 93.75 91 GLY A O 1
ATOM 708 N N . ASN A 1 92 ? 4.171 -0.625 -8.990 1.00 93.31 92 ASN A N 1
ATOM 709 C CA . ASN A 1 92 ? 3.768 -1.564 -7.947 1.00 93.31 92 ASN A CA 1
ATOM 710 C C . ASN A 1 92 ? 2.282 -1.444 -7.571 1.00 93.31 92 ASN A C 1
ATOM 712 O O . ASN A 1 92 ? 1.593 -2.459 -7.489 1.00 93.31 92 ASN A O 1
ATOM 716 N N . ALA A 1 93 ? 1.769 -0.222 -7.394 1.0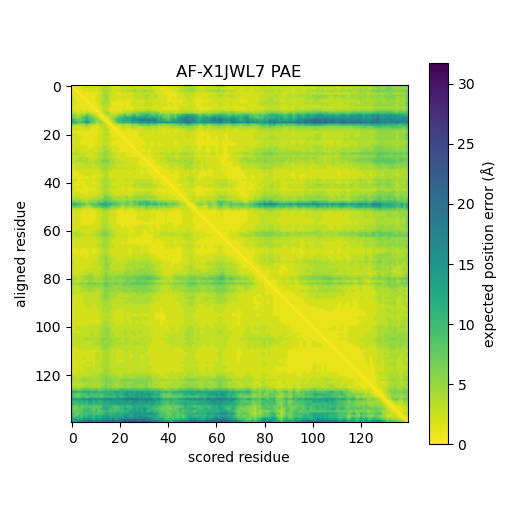0 94.94 93 ALA A N 1
ATOM 717 C CA . ALA A 1 93 ? 0.357 0.002 -7.086 1.00 94.94 93 ALA A CA 1
ATOM 718 C C . ALA A 1 93 ? -0.566 -0.444 -8.234 1.00 94.94 93 ALA A C 1
ATOM 720 O O . ALA A 1 93 ? -1.548 -1.148 -7.998 1.00 94.94 93 ALA A O 1
ATOM 721 N N . LYS A 1 94 ? -0.234 -0.084 -9.483 1.00 95.75 94 LYS A N 1
ATOM 722 C CA . LYS A 1 94 ? -0.970 -0.516 -10.685 1.00 95.75 94 LYS A CA 1
ATOM 723 C C . LYS A 1 94 ? -1.045 -2.040 -10.763 1.00 95.75 94 LYS A C 1
ATOM 725 O O . LYS A 1 94 ? -2.121 -2.599 -10.969 1.00 95.75 94 LYS A O 1
ATOM 730 N N . LEU A 1 95 ? 0.092 -2.710 -10.584 1.00 96.94 95 LEU A N 1
ATOM 731 C CA . LEU A 1 95 ? 0.175 -4.164 -10.670 1.00 96.94 95 LEU A CA 1
ATOM 732 C C . LEU A 1 95 ? -0.530 -4.849 -9.505 1.00 96.94 95 LEU A C 1
ATOM 734 O O . LEU A 1 95 ? -1.218 -5.832 -9.740 1.00 96.94 95 LEU A O 1
ATOM 738 N N . PHE A 1 96 ? -0.451 -4.317 -8.283 1.00 97.62 96 PHE A N 1
ATOM 739 C CA . PHE A 1 96 ? -1.219 -4.851 -7.158 1.00 97.62 96 PHE A CA 1
ATOM 740 C C . PHE A 1 96 ? -2.715 -4.905 -7.476 1.00 97.62 96 PHE A C 1
ATOM 742 O O . PHE A 1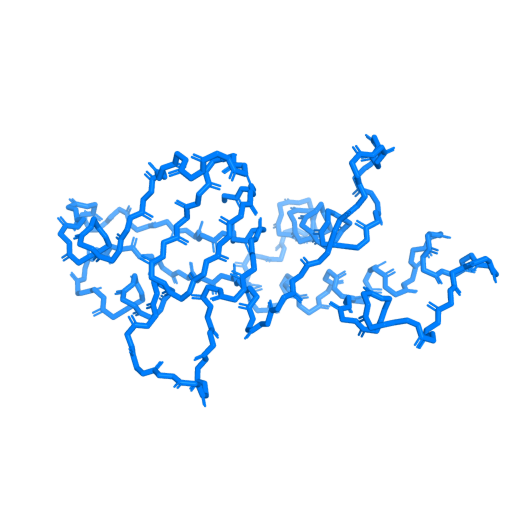 96 ? -3.339 -5.955 -7.332 1.00 97.62 96 PHE A O 1
ATOM 749 N N . TRP A 1 97 ? -3.282 -3.802 -7.968 1.00 97.38 97 TRP A N 1
ATOM 750 C CA . TRP A 1 97 ? -4.705 -3.760 -8.293 1.00 97.38 97 TRP A CA 1
ATOM 751 C C . TRP A 1 97 ? -5.072 -4.620 -9.500 1.00 97.38 97 TRP A C 1
ATOM 753 O O . TRP A 1 97 ? -6.151 -5.214 -9.502 1.00 97.38 97 TRP A O 1
ATOM 763 N N . LYS A 1 98 ? -4.175 -4.758 -10.484 1.00 97.88 98 LYS A N 1
ATOM 764 C CA . LYS A 1 98 ? -4.341 -5.737 -11.564 1.00 97.88 98 LYS A CA 1
ATOM 765 C C . LYS A 1 98 ? -4.422 -7.158 -10.997 1.00 97.88 98 LYS A C 1
ATOM 767 O O . LYS A 1 98 ? -5.383 -7.867 -11.275 1.00 97.88 98 LYS A O 1
ATOM 772 N N . GLU A 1 99 ? -3.461 -7.562 -10.170 1.00 98.31 99 GLU A N 1
ATOM 773 C CA . GLU A 1 99 ? -3.435 -8.901 -9.575 1.00 98.31 99 GLU A CA 1
ATOM 774 C C . GLU A 1 99 ? -4.662 -9.164 -8.689 1.00 98.31 99 GLU A C 1
ATOM 776 O O . GLU A 1 99 ? -5.245 -10.249 -8.726 1.00 98.31 99 GLU A O 1
ATOM 781 N N . PHE A 1 100 ? -5.090 -8.163 -7.919 1.00 98.00 100 PHE A N 1
ATOM 782 C CA . PHE A 1 100 ? -6.229 -8.283 -7.016 1.00 98.00 100 PHE A CA 1
ATOM 783 C C . PHE A 1 100 ? -7.565 -8.384 -7.768 1.00 98.00 100 PHE A C 1
ATOM 785 O O . PHE A 1 100 ? -8.328 -9.319 -7.532 1.00 98.00 100 PHE A O 1
ATOM 792 N N . PHE A 1 101 ? -7.851 -7.447 -8.679 1.00 97.81 101 PHE A N 1
ATOM 793 C CA . PHE A 1 101 ? -9.164 -7.344 -9.327 1.00 97.81 101 PHE A CA 1
ATOM 794 C C . PHE A 1 101 ? -9.263 -8.091 -10.656 1.00 97.81 101 PHE A C 1
ATOM 796 O O . PHE A 1 101 ? -10.273 -8.746 -10.906 1.00 97.81 101 PHE A O 1
ATOM 803 N N . VAL A 1 102 ? -8.240 -8.003 -11.510 1.00 98.19 102 VAL A N 1
ATOM 804 C CA . VAL A 1 102 ? -8.268 -8.606 -12.853 1.00 98.19 102 VAL A CA 1
ATOM 805 C C . VAL A 1 102 ? -7.910 -10.083 -12.766 1.00 98.19 102 VAL A C 1
ATOM 807 O O . VAL A 1 102 ? -8.664 -10.934 -13.230 1.00 98.19 102 VAL A O 1
ATOM 810 N N . GLU A 1 103 ? -6.811 -10.397 -12.082 1.00 98.00 103 GLU A N 1
ATOM 811 C CA . GLU A 1 103 ? -6.345 -11.779 -11.913 1.00 98.00 103 GLU A CA 1
ATOM 812 C C . GLU A 1 103 ? -7.012 -12.501 -10.728 1.00 98.00 103 GLU A C 1
ATOM 814 O O . GLU A 1 103 ? -6.647 -13.633 -10.397 1.00 98.00 103 GLU A O 1
ATOM 819 N N . LYS A 1 104 ? -7.983 -11.844 -10.076 1.00 97.81 104 LYS A N 1
ATOM 820 C CA . LYS A 1 104 ? -8.834 -12.379 -8.999 1.00 97.81 104 LYS A CA 1
ATOM 821 C C . LYS A 1 104 ? -8.060 -12.949 -7.802 1.00 97.81 104 LYS A C 1
ATOM 823 O O . LYS A 1 104 ? -8.519 -13.876 -7.129 1.00 97.81 104 LYS A O 1
ATOM 828 N N . LYS A 1 105 ? -6.879 -12.405 -7.495 1.00 97.62 105 LYS A N 1
ATOM 829 C CA . LYS A 1 105 ? -6.077 -12.810 -6.330 1.00 97.62 105 LYS A CA 1
ATOM 830 C C . LYS A 1 105 ? -6.545 -12.059 -5.080 1.00 97.62 105 LYS A C 1
ATOM 832 O O . LYS A 1 105 ? -5.832 -11.224 -4.543 1.00 97.62 105 LYS A O 1
ATOM 837 N N . PHE A 1 106 ? -7.739 -12.373 -4.581 1.00 95.81 106 PHE A N 1
ATOM 838 C CA . PHE A 1 106 ? -8.374 -11.618 -3.485 1.00 95.81 106 PHE A CA 1
ATOM 839 C C . PHE A 1 106 ? -7.688 -11.745 -2.114 1.00 95.81 106 PHE A C 1
ATOM 841 O O . PHE A 1 106 ? -7.964 -10.973 -1.197 1.00 95.81 106 PHE A O 1
ATOM 848 N N . GLN A 1 107 ? -6.765 -12.695 -1.952 1.00 96.25 107 GLN A N 1
ATOM 849 C CA . GLN A 1 107 ? -5.879 -12.720 -0.792 1.00 96.25 107 GLN A CA 1
ATOM 850 C C . GLN A 1 107 ? -4.809 -11.639 -0.955 1.00 96.25 107 GLN A C 1
ATOM 852 O O . GLN A 1 107 ? -3.930 -11.749 -1.807 1.00 96.25 107 GLN A O 1
ATOM 857 N N . GLN A 1 108 ? -4.862 -10.613 -0.110 1.00 95.19 108 GLN A N 1
ATOM 858 C CA . GLN A 1 108 ? -4.031 -9.410 -0.222 1.00 95.19 108 GLN A CA 1
ATOM 859 C C . GLN A 1 108 ? -2.530 -9.721 -0.272 1.00 95.19 108 GLN A C 1
ATOM 861 O O . GLN A 1 108 ? -1.830 -9.212 -1.142 1.00 95.19 108 GLN A O 1
ATOM 866 N N . GLY A 1 109 ? -2.042 -10.613 0.598 1.00 96.06 109 GLY A N 1
ATOM 867 C CA . GLY A 1 109 ? -0.639 -11.043 0.586 1.00 96.06 109 GLY A CA 1
ATOM 868 C C . GLY A 1 109 ? -0.246 -11.768 -0.705 1.00 96.06 109 GLY A C 1
ATOM 869 O O . GLY A 1 109 ? 0.840 -11.544 -1.235 1.00 96.06 109 GLY A O 1
ATOM 870 N N . LYS A 1 110 ? -1.158 -12.570 -1.273 1.00 97.50 110 LYS A N 1
ATOM 871 C CA . LYS A 1 110 ? -0.952 -13.236 -2.565 1.00 97.50 110 LYS A CA 1
ATOM 872 C C . LYS A 1 110 ? -0.900 -12.211 -3.700 1.00 97.50 110 LYS A C 1
ATOM 874 O O . LYS A 1 110 ? 0.042 -12.247 -4.483 1.00 97.50 110 LYS A O 1
ATOM 879 N N . ALA A 1 111 ? -1.854 -11.281 -3.777 1.00 97.94 111 ALA A N 1
ATOM 880 C CA . ALA A 1 111 ? -1.823 -10.203 -4.772 1.00 97.94 111 ALA A CA 1
ATOM 881 C C . ALA A 1 111 ? -0.550 -9.355 -4.665 1.00 97.94 111 ALA A C 1
ATOM 883 O O . ALA A 1 111 ? 0.051 -9.038 -5.687 1.00 97.94 111 ALA A O 1
ATOM 884 N N . LEU A 1 112 ? -0.110 -9.038 -3.444 1.00 96.50 112 LEU A N 1
ATOM 885 C CA . LEU A 1 112 ? 1.121 -8.287 -3.210 1.00 96.50 112 LEU A CA 1
ATOM 886 C C . LEU A 1 112 ? 2.358 -9.052 -3.687 1.00 96.50 112 LEU A C 1
ATOM 888 O O . LEU A 1 112 ? 3.211 -8.474 -4.348 1.00 96.50 112 LEU A O 1
ATOM 892 N N . TRP A 1 113 ? 2.455 -10.352 -3.408 1.00 97.25 113 TRP A N 1
ATOM 893 C CA . TRP A 1 113 ? 3.564 -11.163 -3.910 1.00 97.25 113 TRP A CA 1
ATOM 894 C C . TRP A 1 113 ? 3.573 -11.226 -5.444 1.00 97.25 113 TRP A C 1
ATOM 896 O O . TRP A 1 113 ? 4.597 -10.962 -6.075 1.00 97.25 113 TRP A O 1
ATOM 906 N N . TYR A 1 114 ? 2.422 -11.511 -6.062 1.00 98.12 114 TYR A N 1
ATOM 907 C CA . TYR A 1 114 ? 2.327 -11.616 -7.520 1.00 98.12 114 TYR A CA 1
ATOM 908 C C . TYR A 1 114 ? 2.586 -10.275 -8.210 1.00 98.12 114 TYR A C 1
ATOM 910 O O . TYR A 1 114 ? 3.179 -10.260 -9.287 1.00 98.12 114 TYR A O 1
ATOM 918 N N . SER A 1 115 ? 2.223 -9.148 -7.592 1.00 96.94 115 SER A N 1
ATOM 919 C CA . SER A 1 115 ? 2.501 -7.838 -8.178 1.00 96.94 115 SER A CA 1
ATOM 920 C C . SER A 1 115 ? 3.994 -7.526 -8.206 1.00 96.94 115 SER A C 1
ATOM 922 O O . SER A 1 115 ? 4.460 -6.936 -9.179 1.00 96.94 115 SER A O 1
ATOM 924 N N . LYS A 1 116 ? 4.764 -7.990 -7.210 1.00 95.00 116 LYS A N 1
ATOM 925 C CA . LYS A 1 116 ? 6.234 -7.911 -7.229 1.00 95.00 116 LYS A CA 1
ATOM 926 C C . LYS A 1 116 ? 6.831 -8.752 -8.347 1.00 95.00 116 LYS A C 1
ATOM 928 O O . LYS A 1 116 ? 7.682 -8.263 -9.085 1.00 95.00 116 LYS A O 1
ATOM 933 N N . VAL A 1 117 ? 6.343 -9.978 -8.527 1.00 96.50 117 VAL A N 1
ATOM 934 C CA . VAL A 1 117 ? 6.768 -10.841 -9.640 1.00 96.50 117 VAL A CA 1
ATOM 935 C C . VAL A 1 117 ? 6.454 -10.187 -10.988 1.00 96.50 117 VAL A C 1
ATOM 937 O O . VAL A 1 117 ? 7.323 -10.108 -11.853 1.00 96.50 117 VAL A O 1
ATOM 940 N N . ALA A 1 118 ? 5.242 -9.658 -11.162 1.00 96.44 118 ALA A N 1
ATOM 941 C CA . ALA A 1 118 ? 4.850 -8.955 -12.380 1.00 96.44 118 ALA A CA 1
ATOM 942 C C . ALA A 1 118 ? 5.704 -7.701 -12.629 1.00 96.44 118 ALA A C 1
ATOM 944 O O . ALA A 1 118 ? 6.037 -7.401 -13.774 1.00 96.44 118 ALA A O 1
ATOM 945 N N . TYR A 1 119 ? 6.087 -6.983 -11.570 1.00 94.62 119 TYR A N 1
ATOM 946 C CA . TYR A 1 119 ? 6.919 -5.789 -11.675 1.00 94.62 119 TYR A CA 1
ATOM 947 C C . TYR A 1 119 ? 8.341 -6.131 -12.125 1.00 94.62 119 TYR A C 1
ATOM 949 O O . TYR A 1 119 ? 8.840 -5.512 -13.064 1.00 94.62 119 TYR A O 1
ATOM 957 N N . MET A 1 120 ? 8.956 -7.164 -11.538 1.00 92.00 120 MET A N 1
ATOM 958 C CA . MET A 1 120 ? 10.278 -7.657 -11.951 1.00 92.00 120 MET A CA 1
ATOM 959 C C . MET A 1 120 ? 10.286 -8.176 -13.397 1.00 92.00 120 MET A C 1
ATOM 961 O O . MET A 1 120 ? 11.275 -8.028 -14.104 1.00 92.00 120 MET A O 1
ATOM 965 N N . ASN A 1 121 ? 9.162 -8.714 -13.877 1.00 94.12 121 ASN A N 1
ATOM 966 C CA . ASN A 1 121 ? 9.000 -9.164 -15.264 1.00 94.12 121 ASN A CA 1
ATOM 967 C C . ASN A 1 121 ? 8.508 -8.063 -16.224 1.00 94.12 121 ASN A C 1
ATOM 969 O O . ASN A 1 121 ? 8.226 -8.334 -17.389 1.00 94.12 121 ASN A O 1
ATOM 973 N N . SER A 1 122 ? 8.374 -6.817 -15.762 1.00 93.25 122 SER A N 1
ATOM 974 C CA . SER A 1 122 ? 7.864 -5.720 -16.588 1.00 93.25 122 SER A CA 1
ATOM 975 C C . SER A 1 122 ? 8.913 -5.184 -17.566 1.00 93.25 122 SER A C 1
ATOM 977 O O . SER A 1 122 ? 10.119 -5.253 -17.320 1.00 93.25 122 SER A O 1
ATOM 979 N N . ASN A 1 123 ? 8.446 -4.558 -18.652 1.00 91.56 123 ASN A N 1
ATOM 980 C CA . ASN A 1 123 ? 9.317 -3.857 -19.603 1.00 91.56 123 ASN A CA 1
ATOM 981 C C . ASN A 1 123 ? 10.116 -2.728 -18.946 1.00 91.56 123 ASN A C 1
ATOM 983 O O . ASN A 1 123 ? 11.214 -2.426 -19.395 1.00 91.56 123 ASN A O 1
ATOM 987 N N . TYR A 1 124 ? 9.562 -2.084 -17.912 1.00 90.12 124 TYR A N 1
ATOM 988 C CA . TYR A 1 124 ? 10.279 -1.043 -17.187 1.00 90.12 124 TYR A CA 1
ATOM 989 C C . TYR A 1 124 ? 11.475 -1.638 -16.447 1.00 90.12 124 TYR A C 1
ATOM 991 O O . TYR A 1 124 ? 12.595 -1.203 -16.682 1.00 90.12 124 TYR A O 1
ATOM 999 N N . PHE A 1 125 ? 11.251 -2.652 -15.607 1.00 89.44 125 PHE A N 1
ATOM 1000 C CA . PHE A 1 125 ? 12.313 -3.232 -14.783 1.00 89.44 125 PHE A CA 1
ATOM 1001 C C . PHE A 1 125 ? 13.403 -3.917 -15.618 1.00 89.44 125 PHE A C 1
ATOM 1003 O O . PHE A 1 125 ? 14.577 -3.821 -15.285 1.00 89.44 125 PHE A O 1
ATOM 1010 N N . ASN A 1 126 ? 13.025 -4.543 -16.737 1.00 89.56 126 ASN A N 1
ATOM 1011 C CA . ASN A 1 126 ? 13.966 -5.201 -17.649 1.00 89.56 126 ASN A CA 1
ATOM 1012 C C . ASN A 1 126 ? 14.600 -4.257 -18.684 1.00 89.56 126 ASN A C 1
ATOM 1014 O O . ASN A 1 126 ? 15.334 -4.711 -19.562 1.00 89.56 126 ASN A O 1
ATOM 1018 N N . ASN A 1 127 ? 14.325 -2.951 -18.626 1.00 87.25 127 ASN A N 1
ATOM 1019 C CA . ASN A 1 127 ? 14.971 -2.001 -19.521 1.00 87.25 127 ASN A CA 1
ATOM 1020 C C . ASN A 1 127 ? 16.455 -1.838 -19.131 1.00 87.25 127 ASN A C 1
ATOM 1022 O O . ASN A 1 127 ? 16.725 -1.527 -17.972 1.00 87.25 127 ASN A O 1
ATOM 1026 N N . PRO A 1 128 ? 17.417 -1.941 -20.071 1.00 81.94 128 PRO A N 1
ATOM 1027 C CA . PRO A 1 128 ? 18.844 -1.757 -19.784 1.00 81.94 128 PRO A CA 1
ATOM 1028 C C . PRO A 1 128 ? 19.210 -0.410 -19.145 1.00 81.94 128 PRO A C 1
ATOM 1030 O O . PRO A 1 128 ? 20.264 -0.289 -18.526 1.00 81.94 128 PRO A O 1
ATOM 1033 N N . SER A 1 129 ? 18.369 0.617 -19.306 1.00 79.94 129 SER A N 1
ATOM 1034 C CA . SER A 1 129 ? 18.573 1.923 -18.676 1.00 79.94 129 SER A CA 1
ATOM 1035 C C . SER A 1 129 ? 18.181 1.957 -17.198 1.00 79.94 129 SER A C 1
ATOM 1037 O O . SER A 1 129 ? 18.512 2.922 -16.513 1.00 79.94 129 SER A O 1
ATOM 1039 N N . VAL A 1 130 ? 17.411 0.976 -16.715 1.00 80.06 130 VAL A N 1
ATOM 1040 C CA . VAL A 1 130 ? 17.076 0.861 -15.295 1.00 80.06 130 VAL A CA 1
ATOM 1041 C C . VAL A 1 130 ? 18.270 0.254 -14.575 1.00 80.06 130 VAL A C 1
ATOM 1043 O O . VAL A 1 130 ? 18.729 -0.841 -14.884 1.00 80.06 130 VAL A O 1
ATOM 1046 N N . SER A 1 131 ? 18.803 1.009 -13.622 1.00 74.88 131 SER A N 1
ATOM 1047 C CA . SER A 1 131 ? 19.929 0.604 -12.793 1.00 74.88 131 SER A CA 1
ATOM 1048 C C . SER A 1 131 ? 19.416 0.129 -11.429 1.00 74.88 131 SER A C 1
ATOM 1050 O O . SER A 1 131 ? 18.276 0.377 -11.066 1.00 74.88 131 SER A O 1
ATOM 1052 N N . MET A 1 132 ? 20.259 -0.567 -10.662 1.00 78.88 132 MET A N 1
ATOM 1053 C CA . MET A 1 132 ? 20.025 -0.898 -9.245 1.00 78.88 132 MET A CA 1
ATOM 1054 C C . MET A 1 132 ? 21.073 -0.224 -8.343 1.00 78.88 132 MET A C 1
ATOM 1056 O O . MET A 1 132 ? 21.357 -0.670 -7.231 1.00 78.88 132 MET A O 1
ATOM 1060 N N . ARG A 1 133 ? 21.718 0.836 -8.839 1.00 79.50 133 ARG A N 1
ATOM 1061 C CA . ARG A 1 133 ? 22.801 1.541 -8.144 1.00 79.50 133 ARG A CA 1
ATOM 1062 C C . ARG A 1 133 ? 22.254 2.554 -7.153 1.00 79.50 133 ARG A C 1
ATOM 1064 O O . ARG A 1 133 ? 22.754 2.625 -6.030 1.00 79.50 133 ARG A O 1
ATOM 1071 N N . LEU A 1 134 ? 21.226 3.310 -7.523 1.00 78.56 134 LEU A N 1
ATOM 1072 C CA . LEU A 1 134 ? 20.667 4.360 -6.678 1.00 78.56 134 LEU A CA 1
ATOM 1073 C C . LEU A 1 134 ? 19.655 3.777 -5.689 1.00 78.56 134 LEU A C 1
ATOM 1075 O O . LEU A 1 134 ? 19.003 2.763 -5.936 1.00 78.56 134 LEU A O 1
ATOM 1079 N N . GLU A 1 135 ? 19.538 4.408 -4.523 1.00 71.69 135 GLU A N 1
ATOM 1080 C CA . GLU A 1 135 ? 18.693 3.904 -3.437 1.00 71.69 135 GLU A CA 1
ATOM 1081 C C . GLU A 1 135 ? 17.212 3.827 -3.838 1.00 71.69 135 GLU A C 1
ATOM 1083 O O . GLU A 1 135 ? 16.522 2.875 -3.472 1.00 71.69 135 GLU A O 1
ATOM 1088 N N . TYR A 1 136 ? 16.737 4.787 -4.637 1.00 75.75 136 TYR A N 1
ATOM 1089 C CA . TYR A 1 136 ? 15.361 4.791 -5.129 1.00 75.75 136 TYR A CA 1
ATOM 1090 C C . TYR A 1 136 ? 15.063 3.657 -6.115 1.00 75.75 136 TYR A C 1
ATOM 1092 O O . TYR A 1 136 ? 13.914 3.242 -6.251 1.00 75.75 136 TYR A O 1
ATOM 1100 N N . GLU A 1 137 ? 16.088 3.143 -6.791 1.00 73.25 137 GLU A N 1
ATOM 1101 C CA . GLU A 1 137 ? 15.965 2.032 -7.730 1.00 73.25 137 GLU A CA 1
ATOM 1102 C C . GLU A 1 137 ? 15.923 0.688 -6.992 1.00 73.25 137 GLU A C 1
ATOM 1104 O O . GLU A 1 137 ? 15.160 -0.206 -7.354 1.00 73.25 137 GLU A O 1
ATOM 1109 N N . ARG A 1 138 ? 16.690 0.569 -5.899 1.00 66.12 138 ARG A N 1
ATOM 1110 C CA . ARG A 1 138 ? 16.766 -0.650 -5.077 1.00 66.12 138 ARG A CA 1
ATOM 1111 C C . ARG A 1 138 ? 15.525 -0.911 -4.228 1.00 66.12 138 ARG A C 1
ATOM 1113 O O . ARG A 1 138 ? 15.298 -2.046 -3.828 1.00 66.12 138 ARG A O 1
ATOM 1120 N N . LYS A 1 139 ? 14.750 0.124 -3.905 1.00 64.56 139 LYS A N 1
ATOM 1121 C CA . LYS A 1 139 ? 13.614 0.053 -2.969 1.00 64.56 139 LYS A CA 1
ATOM 1122 C C . LYS A 1 139 ? 12.253 -0.162 -3.656 1.00 64.56 139 LYS A C 1
ATOM 1124 O O . LYS A 1 139 ? 11.245 0.346 -3.163 1.00 64.56 139 LYS A O 1
ATOM 1129 N N . ASN A 1 140 ? 12.222 -0.898 -4.773 1.00 57.84 140 ASN A N 1
ATOM 1130 C CA . ASN A 1 140 ? 11.010 -1.183 -5.561 1.00 57.84 140 ASN A CA 1
ATOM 1131 C C . ASN A 1 140 ? 10.482 -2.602 -5.377 1.00 57.84 140 ASN A C 1
ATOM 1133 O O . ASN A 1 140 ? 11.299 -3.539 -5.370 1.00 57.84 140 ASN A O 1
#